Protein AF-A0A2S8F6K5-F1 (afdb_monomer_lite)

Structure (mmCIF, N/CA/C/O backbone):
data_AF-A0A2S8F6K5-F1
#
_entry.id   AF-A0A2S8F6K5-F1
#
loop_
_atom_site.group_PDB
_atom_site.id
_atom_site.type_symbol
_atom_site.label_atom_id
_atom_site.label_alt_id
_atom_site.label_comp_id
_atom_site.label_asym_id
_atom_site.label_entity_id
_atom_site.label_seq_id
_atom_site.pdbx_PDB_ins_code
_atom_site.Cartn_x
_atom_site.Cartn_y
_atom_site.Cartn_z
_atom_site.occupancy
_atom_site.B_iso_or_equiv
_atom_site.auth_seq_id
_atom_site.auth_comp_id
_atom_site.auth_asym_id
_atom_site.auth_atom_id
_atom_site.pdbx_PDB_model_num
ATOM 1 N N . MET A 1 1 ? 33.608 2.796 -6.298 1.00 62.19 1 MET A N 1
ATOM 2 C CA . MET A 1 1 ? 32.727 3.838 -5.726 1.00 62.19 1 MET A CA 1
ATOM 3 C C . MET A 1 1 ? 31.299 3.779 -6.283 1.00 62.19 1 MET A C 1
ATOM 5 O O . MET A 1 1 ? 30.411 3.446 -5.514 1.00 62.19 1 MET A O 1
ATOM 9 N N . LEU A 1 2 ? 31.051 3.983 -7.589 1.00 64.50 2 LEU A N 1
ATOM 10 C CA . LEU A 1 2 ? 29.687 3.898 -8.171 1.00 64.50 2 LEU A CA 1
ATOM 11 C C . LEU A 1 2 ? 29.033 2.500 -8.051 1.00 64.50 2 LEU A C 1
ATOM 13 O O . LEU A 1 2 ? 27.828 2.383 -7.833 1.00 64.50 2 LEU A O 1
ATOM 17 N N . TYR A 1 3 ? 29.832 1.433 -8.140 1.00 64.06 3 TYR A N 1
ATOM 18 C CA . TYR A 1 3 ? 29.361 0.050 -7.981 1.00 64.06 3 TYR A CA 1
ATOM 19 C C . TYR A 1 3 ? 28.914 -0.282 -6.540 1.00 64.06 3 TYR A C 1
ATOM 21 O O . TYR A 1 3 ? 27.893 -0.924 -6.331 1.00 64.06 3 TYR A O 1
ATOM 29 N N . GLU A 1 4 ? 29.619 0.217 -5.521 1.00 69.31 4 GLU A N 1
ATOM 30 C CA . GLU A 1 4 ? 29.238 -0.004 -4.114 1.00 69.31 4 GLU A CA 1
ATOM 31 C C . GLU A 1 4 ? 27.983 0.789 -3.727 1.00 69.31 4 GLU A C 1
ATOM 33 O O . GLU A 1 4 ? 27.107 0.273 -3.033 1.00 69.31 4 GLU A O 1
ATOM 38 N N . GLN A 1 5 ? 27.854 2.024 -4.224 1.00 72.94 5 GLN A N 1
ATOM 39 C CA . GLN A 1 5 ? 26.671 2.858 -3.994 1.00 72.94 5 GLN A CA 1
ATOM 40 C C . GLN A 1 5 ? 25.407 2.258 -4.627 1.00 72.94 5 GLN A C 1
ATOM 42 O O . GLN A 1 5 ? 24.338 2.301 -4.020 1.00 72.94 5 GLN A O 1
ATOM 47 N N . SER A 1 6 ? 25.520 1.662 -5.818 1.00 69.94 6 SER A N 1
ATOM 48 C CA . SER A 1 6 ? 24.390 1.003 -6.487 1.00 69.94 6 SER A CA 1
ATOM 49 C C . SER A 1 6 ? 23.949 -0.273 -5.766 1.00 69.94 6 SER A C 1
ATOM 51 O O . SER A 1 6 ? 22.750 -0.458 -5.569 1.00 69.94 6 SER A O 1
ATOM 53 N N . ILE A 1 7 ? 24.878 -1.102 -5.277 1.00 77.44 7 ILE A N 1
ATOM 54 C CA . ILE A 1 7 ? 24.540 -2.273 -4.446 1.00 77.44 7 ILE A CA 1
ATOM 55 C C . ILE A 1 7 ? 23.822 -1.848 -3.160 1.00 77.44 7 ILE A C 1
ATOM 57 O O . ILE A 1 7 ? 22.807 -2.444 -2.791 1.00 77.44 7 ILE A O 1
ATOM 61 N N . TRP A 1 8 ? 24.313 -0.803 -2.489 1.00 79.25 8 TRP A N 1
ATOM 62 C CA . TRP A 1 8 ? 23.684 -0.295 -1.271 1.00 79.25 8 TRP A CA 1
ATOM 63 C C . TRP A 1 8 ? 22.264 0.227 -1.530 1.00 79.25 8 TRP A C 1
ATOM 65 O O . TRP A 1 8 ? 21.342 -0.127 -0.798 1.00 79.25 8 TRP A O 1
ATOM 75 N N . LEU A 1 9 ? 22.061 0.998 -2.605 1.00 76.62 9 LEU A N 1
ATOM 76 C CA . LEU A 1 9 ? 20.741 1.506 -2.995 1.00 76.62 9 LEU A CA 1
ATOM 77 C C . LEU A 1 9 ? 19.756 0.380 -3.327 1.00 76.62 9 LEU A C 1
ATOM 79 O O . LEU A 1 9 ? 18.608 0.427 -2.890 1.00 76.62 9 LEU A O 1
ATOM 83 N N . VAL A 1 10 ? 20.197 -0.646 -4.061 1.00 78.06 10 VAL A N 1
ATOM 84 C CA . VAL A 1 10 ? 19.365 -1.816 -4.387 1.00 78.06 10 VAL A CA 1
ATOM 85 C C . VAL A 1 10 ? 18.990 -2.589 -3.121 1.00 78.06 10 VAL A C 1
ATOM 87 O O . VAL A 1 10 ? 17.829 -2.957 -2.949 1.00 78.06 10 VAL A O 1
ATOM 90 N N . SER A 1 11 ? 19.939 -2.784 -2.202 1.00 77.31 11 SER A N 1
ATOM 91 C CA . SER A 1 11 ? 19.694 -3.448 -0.916 1.00 77.31 11 SER A CA 1
ATOM 92 C C . SER A 1 11 ? 18.715 -2.662 -0.035 1.00 77.31 11 SER A C 1
ATOM 94 O O . SER A 1 11 ? 17.772 -3.232 0.523 1.00 77.31 11 SER A O 1
ATOM 96 N N . LEU A 1 12 ? 18.872 -1.336 0.034 1.00 85.38 12 LEU A N 1
ATOM 97 C CA . LEU A 1 12 ? 17.961 -0.454 0.762 1.00 85.38 12 LEU A CA 1
ATOM 98 C C . LEU A 1 12 ? 16.549 -0.501 0.166 1.00 85.38 12 LEU A C 1
ATOM 100 O O . LEU A 1 12 ? 15.578 -0.671 0.902 1.00 85.38 12 LEU A O 1
ATOM 104 N N . ALA A 1 13 ? 16.429 -0.405 -1.161 1.00 80.00 13 ALA A N 1
ATOM 105 C CA . ALA A 1 13 ? 15.149 -0.486 -1.856 1.00 80.00 13 ALA A CA 1
ATOM 106 C C . ALA A 1 13 ? 14.462 -1.842 -1.626 1.00 80.00 13 ALA A C 1
ATOM 108 O O . ALA A 1 13 ? 13.275 -1.881 -1.302 1.00 80.00 13 ALA A O 1
ATOM 109 N N . GLY A 1 14 ? 15.207 -2.949 -1.717 1.00 81.88 14 GLY A N 1
ATOM 110 C CA . GLY A 1 14 ? 14.695 -4.290 -1.427 1.00 81.88 14 GLY A CA 1
ATOM 111 C C . GLY A 1 14 ? 14.224 -4.441 0.022 1.00 81.88 14 GLY A C 1
ATOM 112 O O . GLY A 1 14 ? 13.148 -4.985 0.276 1.00 81.88 14 GLY A O 1
ATOM 113 N N . THR A 1 15 ? 14.980 -3.889 0.972 1.00 86.56 15 THR A N 1
ATOM 114 C CA . THR A 1 15 ? 14.621 -3.893 2.397 1.00 86.56 15 THR A CA 1
ATOM 115 C C . THR A 1 15 ? 13.345 -3.091 2.653 1.00 86.56 15 THR A C 1
ATOM 117 O O . THR A 1 15 ? 12.442 -3.577 3.332 1.00 86.56 15 THR A O 1
ATOM 120 N N . LEU A 1 16 ? 13.226 -1.893 2.072 1.00 86.50 16 LEU A N 1
ATOM 121 C CA . LEU A 1 16 ? 12.031 -1.052 2.190 1.00 86.50 16 LEU A CA 1
ATOM 122 C C . LEU A 1 16 ? 10.793 -1.730 1.599 1.00 86.50 16 LEU A C 1
ATOM 124 O O . LEU A 1 16 ? 9.736 -1.730 2.231 1.00 86.50 16 LEU A O 1
ATOM 128 N N . LEU A 1 17 ? 10.929 -2.348 0.423 1.00 84.88 17 LEU A N 1
ATOM 129 C CA . LEU A 1 17 ? 9.851 -3.110 -0.206 1.00 84.88 17 LEU A CA 1
ATOM 130 C C . LEU A 1 17 ? 9.408 -4.284 0.674 1.00 84.88 17 LEU A C 1
ATOM 132 O O . LEU A 1 17 ? 8.209 -4.466 0.887 1.00 84.88 17 LEU A O 1
ATOM 136 N N . SER A 1 18 ? 10.356 -5.045 1.227 1.00 86.25 18 SER A N 1
ATOM 137 C CA . SER A 1 18 ? 10.072 -6.169 2.127 1.00 86.25 18 SER A CA 1
ATOM 138 C C . SER A 1 18 ? 9.361 -5.718 3.409 1.00 86.25 18 SER A C 1
ATOM 140 O O . SER A 1 18 ? 8.311 -6.259 3.772 1.00 86.25 18 SER A O 1
ATOM 142 N N . LEU A 1 19 ? 9.871 -4.665 4.058 1.00 87.56 19 LEU A N 1
ATOM 143 C CA . LEU A 1 19 ? 9.275 -4.099 5.268 1.00 87.56 19 LEU A CA 1
ATOM 144 C C . LEU A 1 19 ? 7.863 -3.579 5.010 1.00 87.56 19 LEU A C 1
ATOM 146 O O . LEU A 1 19 ? 6.938 -3.969 5.717 1.00 87.56 19 LEU A O 1
ATOM 150 N N . GLY A 1 20 ? 7.656 -2.749 3.985 1.00 86.00 20 GLY A N 1
ATOM 151 C CA . GLY A 1 20 ? 6.317 -2.227 3.714 1.00 86.00 20 GLY A CA 1
ATOM 152 C C . GLY A 1 20 ? 5.336 -3.315 3.272 1.00 86.00 20 GLY A C 1
ATOM 153 O O . GLY A 1 20 ? 4.168 -3.247 3.638 1.00 86.00 20 GLY A O 1
ATOM 154 N N . THR A 1 21 ? 5.793 -4.375 2.596 1.00 86.56 21 THR A N 1
ATOM 155 C CA . THR A 1 21 ? 4.941 -5.544 2.297 1.00 86.56 21 THR A CA 1
ATOM 156 C C . THR A 1 21 ? 4.548 -6.291 3.574 1.00 86.56 21 THR A C 1
ATOM 158 O O . THR A 1 21 ? 3.391 -6.676 3.733 1.00 86.56 21 THR A O 1
ATOM 161 N N . SER A 1 22 ? 5.474 -6.427 4.524 1.00 88.88 22 SER A N 1
ATOM 162 C CA . SER A 1 22 ? 5.198 -7.027 5.835 1.00 88.88 22 SER A CA 1
ATOM 163 C C . SER A 1 22 ? 4.200 -6.187 6.642 1.00 88.88 22 SER A C 1
ATOM 165 O O . SER A 1 22 ? 3.265 -6.731 7.226 1.00 88.88 22 SER A O 1
ATOM 167 N N . VAL A 1 23 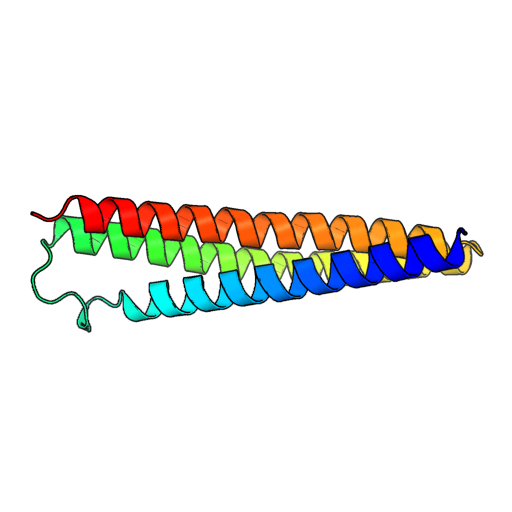? 4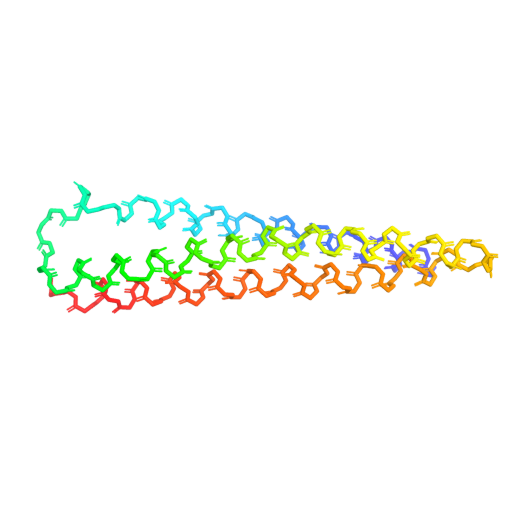.336 -4.855 6.614 1.00 89.00 23 VAL A N 1
ATOM 168 C CA . VAL A 1 23 ? 3.381 -3.913 7.227 1.00 89.00 23 VAL A CA 1
ATOM 169 C C . VAL A 1 23 ? 1.997 -4.045 6.592 1.00 89.00 23 VAL A C 1
ATOM 171 O O . VAL A 1 23 ? 1.002 -4.142 7.307 1.00 89.00 23 VAL A O 1
ATOM 174 N N . LEU A 1 24 ? 1.918 -4.103 5.260 1.00 89.06 24 LEU A N 1
ATOM 175 C CA . LEU A 1 24 ? 0.661 -4.318 4.542 1.00 89.06 24 LEU A CA 1
ATOM 176 C C . LEU A 1 24 ? -0.006 -5.636 4.938 1.00 89.06 24 LEU A C 1
ATOM 178 O O . LEU A 1 24 ? -1.215 -5.661 5.161 1.00 89.06 24 LEU A O 1
ATOM 182 N N . PHE A 1 25 ? 0.775 -6.710 5.059 1.00 88.19 25 PHE A N 1
ATOM 183 C CA . PHE A 1 25 ? 0.271 -8.010 5.487 1.00 88.19 25 PHE A CA 1
ATOM 184 C C . PHE A 1 25 ? -0.257 -7.970 6.926 1.00 88.19 25 PHE A C 1
ATOM 186 O O . PHE A 1 25 ? -1.356 -8.455 7.185 1.00 88.19 25 PHE A O 1
ATOM 193 N N . ALA A 1 26 ? 0.472 -7.332 7.846 1.00 89.62 26 ALA A N 1
ATOM 194 C CA . ALA A 1 26 ? 0.040 -7.160 9.231 1.00 89.62 26 ALA A CA 1
ATOM 195 C C . ALA A 1 26 ? -1.255 -6.337 9.336 1.00 89.62 26 ALA A C 1
ATOM 197 O O . ALA A 1 26 ? -2.172 -6.723 10.058 1.00 89.62 26 ALA A O 1
ATOM 198 N N . ILE A 1 27 ? -1.367 -5.241 8.577 1.00 91.06 27 ILE A N 1
ATOM 199 C CA . ILE A 1 27 ? -2.589 -4.426 8.510 1.00 91.06 27 ILE A CA 1
ATOM 200 C C . ILE A 1 27 ? -3.744 -5.242 7.942 1.00 91.06 27 ILE A C 1
ATOM 202 O O . ILE A 1 27 ? -4.838 -5.226 8.497 1.00 91.06 27 ILE 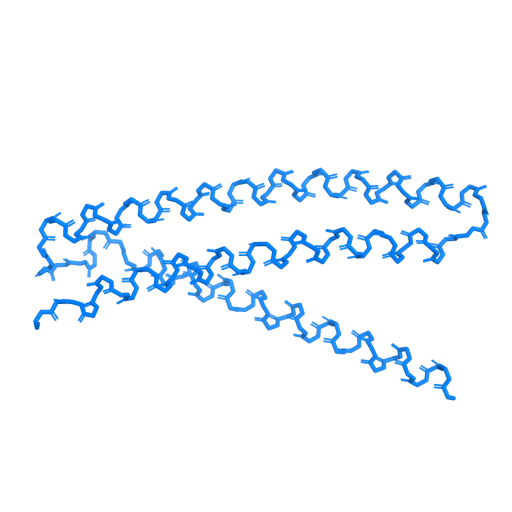A O 1
ATOM 206 N N . TRP A 1 28 ? -3.515 -5.957 6.842 1.00 90.38 28 TRP A N 1
ATOM 207 C CA . TRP A 1 28 ? -4.538 -6.794 6.233 1.00 90.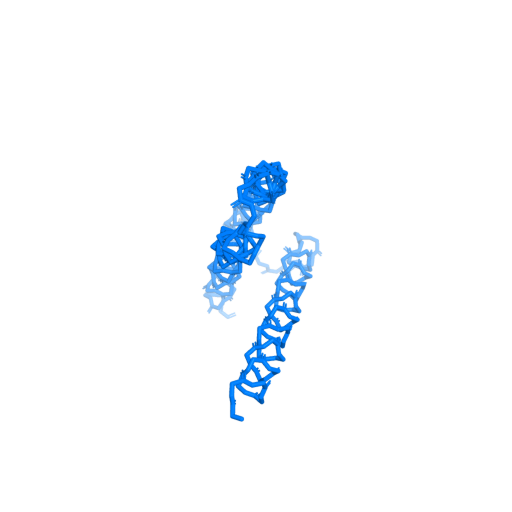38 28 TRP A CA 1
ATOM 208 C C . TRP A 1 28 ? -5.042 -7.856 7.213 1.00 90.38 28 TRP A C 1
ATOM 210 O O . TRP A 1 28 ? -6.253 -7.983 7.396 1.00 90.38 28 TRP A O 1
ATOM 220 N N . LEU A 1 29 ? -4.128 -8.552 7.896 1.00 89.56 29 LEU A N 1
ATOM 221 C CA . LEU A 1 29 ? -4.465 -9.554 8.900 1.00 89.56 29 LEU A CA 1
ATOM 222 C C . LEU A 1 29 ? -5.243 -8.924 10.062 1.00 89.56 29 LEU A C 1
ATOM 224 O O . LEU A 1 29 ? -6.308 -9.421 10.413 1.00 89.56 29 LEU A O 1
ATOM 228 N N . GLY A 1 30 ? -4.776 -7.793 10.598 1.00 87.31 30 GLY A N 1
ATOM 229 C CA . GLY A 1 30 ? -5.467 -7.058 11.658 1.00 87.31 30 GLY A CA 1
ATOM 230 C C . GLY A 1 30 ? -6.880 -6.634 11.252 1.00 87.31 30 GLY A C 1
ATOM 231 O O . GLY A 1 30 ? -7.834 -6.868 11.983 1.00 87.31 30 GLY A O 1
ATOM 232 N N . MET A 1 31 ? -7.052 -6.099 10.043 1.00 85.75 31 MET A N 1
ATOM 233 C CA . MET A 1 31 ? -8.362 -5.696 9.517 1.00 85.75 31 MET A CA 1
ATOM 234 C C . MET A 1 31 ? -9.310 -6.880 9.272 1.00 85.75 31 MET A C 1
ATOM 236 O O . MET A 1 31 ? -10.528 -6.695 9.322 1.00 85.75 31 MET A O 1
ATOM 240 N N . MET A 1 32 ? -8.784 -8.077 8.991 1.00 83.19 32 MET A N 1
ATOM 241 C CA . MET A 1 32 ? -9.585 -9.304 8.887 1.00 83.19 32 MET A CA 1
ATOM 242 C C . MET A 1 32 ? -9.949 -9.867 10.260 1.00 83.19 32 MET A C 1
ATOM 244 O O . MET A 1 32 ? -11.073 -10.328 10.435 1.00 83.19 32 MET A O 1
ATOM 248 N N . LEU A 1 33 ? -9.036 -9.779 11.231 1.00 81.81 33 LEU A N 1
ATOM 249 C CA . LEU A 1 33 ? -9.272 -10.174 12.620 1.00 81.81 33 LEU A CA 1
ATOM 250 C C . LEU A 1 33 ? -10.234 -9.235 13.351 1.00 81.81 33 LEU A C 1
ATOM 252 O O . LEU A 1 33 ? -10.865 -9.666 14.304 1.00 81.81 33 LEU A O 1
ATOM 256 N N . LEU A 1 34 ? -10.420 -7.996 12.892 1.00 74.88 34 LEU A N 1
ATOM 257 C CA . LEU A 1 34 ? -11.485 -7.084 13.341 1.00 74.88 34 LEU A CA 1
ATOM 258 C C . LEU A 1 34 ? -12.855 -7.424 12.715 1.00 74.88 34 LEU A C 1
ATOM 260 O O . LEU A 1 34 ? -13.654 -6.540 12.390 1.00 74.88 34 LEU A O 1
ATOM 264 N N . SER A 1 35 ? -13.119 -8.709 12.470 1.00 66.69 35 SER A N 1
ATOM 265 C CA . SER A 1 35 ? -14.407 -9.171 11.959 1.00 66.69 35 SER A CA 1
ATOM 266 C C . SER A 1 35 ? -15.516 -8.934 12.995 1.00 66.69 35 SER A C 1
ATOM 268 O O . SER A 1 35 ? -15.254 -8.994 14.186 1.00 66.69 35 SER A O 1
ATOM 270 N N . PRO A 1 36 ? -16.770 -8.680 12.592 1.00 59.62 36 PRO A N 1
ATOM 271 C CA . PRO A 1 36 ? -17.870 -8.475 13.541 1.00 59.62 36 PRO A CA 1
ATOM 272 C C . PRO A 1 36 ? -18.020 -9.608 14.565 1.00 59.62 36 PRO A C 1
ATOM 274 O O . PRO A 1 36 ? -18.424 -9.348 15.691 1.00 59.62 36 PRO A O 1
ATOM 277 N N . ASP A 1 37 ? -17.647 -10.828 14.177 1.00 62.84 37 ASP A N 1
ATOM 278 C CA . ASP A 1 37 ? -17.755 -12.038 14.995 1.00 62.84 37 ASP A CA 1
ATOM 279 C C . ASP A 1 37 ? -16.700 -12.087 16.116 1.00 62.84 37 ASP A C 1
ATOM 281 O O . ASP A 1 37 ? -16.865 -12.800 17.096 1.00 62.84 37 ASP A O 1
ATOM 285 N N . THR A 1 38 ? -15.618 -11.311 15.999 1.00 65.19 38 THR A N 1
ATOM 286 C CA . THR A 1 38 ? -14.560 -11.169 17.016 1.00 65.19 38 THR A CA 1
ATOM 287 C C . THR A 1 38 ? -14.717 -9.904 17.865 1.00 65.19 38 THR A C 1
ATOM 289 O O . THR A 1 38 ? -13.895 -9.643 18.740 1.00 65.19 38 THR A O 1
ATOM 292 N N . LEU A 1 39 ? -15.765 -9.114 17.616 1.00 65.44 39 LEU A N 1
ATOM 293 C CA . LEU A 1 39 ? -16.045 -7.823 18.251 1.00 65.44 39 LEU A CA 1
ATOM 294 C C . LEU A 1 39 ? -17.224 -7.915 19.239 1.00 65.44 39 LEU A C 1
ATOM 296 O O . LEU A 1 39 ? -17.996 -6.965 19.388 1.00 65.44 39 LEU A O 1
ATOM 300 N N . GLU A 1 40 ? -17.385 -9.064 19.903 1.00 66.62 40 GLU A N 1
ATOM 301 C CA . GLU A 1 40 ? -18.366 -9.233 20.977 1.00 66.62 40 GLU A CA 1
ATOM 302 C C . GLU A 1 40 ? -18.090 -8.216 22.098 1.00 66.62 40 GLU A C 1
ATOM 304 O O . GLU A 1 40 ? -17.003 -8.182 22.671 1.00 66.62 40 GLU A O 1
ATOM 309 N N . GLY A 1 41 ? -19.069 -7.353 22.387 1.00 70.31 41 GLY A N 1
ATOM 310 C CA . GLY A 1 41 ? -18.972 -6.323 23.429 1.00 70.31 41 GLY A CA 1
ATOM 311 C C . GLY A 1 41 ? -18.779 -4.886 22.931 1.00 70.31 41 GLY A C 1
ATOM 312 O O . GLY A 1 41 ? -18.921 -3.968 23.735 1.00 70.31 41 GLY A O 1
ATOM 313 N N . LEU A 1 42 ? -18.532 -4.665 21.633 1.00 74.50 42 LEU A N 1
ATOM 314 C CA . LEU A 1 42 ? -18.522 -3.314 21.056 1.00 74.50 42 LEU A CA 1
ATOM 315 C C . LEU A 1 42 ? -19.939 -2.800 20.769 1.00 74.50 42 LEU A C 1
ATOM 317 O O . LEU A 1 42 ? -20.830 -3.548 20.363 1.00 74.50 42 LEU A O 1
ATOM 321 N N . ASP A 1 43 ? -20.136 -1.491 20.920 1.00 84.62 43 ASP A N 1
ATOM 322 C CA . ASP A 1 43 ? -21.381 -0.818 20.559 1.00 84.62 43 ASP A CA 1
ATOM 323 C C . ASP A 1 43 ? -21.670 -0.918 19.050 1.00 84.62 43 ASP A C 1
ATOM 325 O O . ASP A 1 43 ? -20.780 -0.872 18.192 1.00 84.62 43 ASP A O 1
ATOM 329 N N . GLU A 1 44 ? -22.954 -1.009 18.697 1.00 84.44 44 GLU A N 1
ATOM 330 C CA . GLU A 1 44 ? -23.382 -1.166 17.303 1.00 84.44 44 GLU A CA 1
ATOM 331 C C . GLU A 1 44 ? -22.928 -0.011 16.392 1.00 84.44 44 GLU A C 1
ATOM 333 O O . GLU A 1 44 ? -22.748 -0.214 15.183 1.00 84.44 44 GLU A O 1
ATOM 338 N N . ALA A 1 45 ? -22.737 1.195 16.945 1.00 85.12 45 ALA A N 1
ATOM 339 C CA . ALA A 1 45 ? -22.260 2.347 16.190 1.00 85.12 45 ALA A CA 1
ATOM 340 C C . ALA A 1 45 ? -20.781 2.178 15.802 1.00 85.12 45 ALA A C 1
ATOM 342 O O . ALA A 1 45 ? -20.474 2.239 14.606 1.00 85.12 45 ALA A O 1
ATOM 343 N N . SER A 1 46 ? -19.894 1.837 16.744 1.00 83.88 46 SER A N 1
ATOM 344 C CA . SER A 1 46 ? -18.485 1.534 16.435 1.00 83.88 46 SER A CA 1
ATOM 345 C C . SER A 1 46 ? -18.339 0.355 15.477 1.00 83.88 46 SER A C 1
ATOM 347 O O . SER A 1 46 ? -17.554 0.415 14.528 1.00 83.88 46 SER A O 1
ATOM 349 N N . VAL A 1 47 ? -19.146 -0.699 15.640 1.00 85.25 47 VAL A N 1
ATOM 350 C CA . VAL A 1 47 ? -19.144 -1.845 14.714 1.00 85.25 47 VAL A CA 1
ATOM 351 C C . VAL A 1 47 ? -19.517 -1.408 13.291 1.00 85.25 47 VAL A C 1
ATOM 353 O O . VAL A 1 47 ? -18.924 -1.872 12.309 1.00 85.25 47 VAL A O 1
ATOM 356 N N . ARG A 1 48 ? -20.486 -0.497 13.136 1.00 86.94 48 ARG A N 1
ATOM 357 C CA . ARG A 1 48 ? -20.885 0.041 11.826 1.00 86.94 48 ARG A CA 1
ATOM 358 C C . ARG A 1 48 ? -19.772 0.876 11.191 1.00 86.94 48 ARG A C 1
ATOM 360 O O . ARG A 1 48 ? -19.534 0.734 9.985 1.00 86.94 48 ARG A O 1
ATOM 367 N N . GLU A 1 49 ? -19.081 1.700 11.974 1.00 88.12 49 GLU A N 1
ATOM 368 C CA . GLU A 1 49 ? -17.939 2.493 11.509 1.00 88.12 49 GLU A CA 1
ATOM 369 C C . GLU A 1 49 ? -16.759 1.605 11.091 1.00 88.12 49 GLU A C 1
ATOM 371 O O . GLU A 1 49 ? -16.243 1.749 9.979 1.00 88.12 49 GLU A O 1
ATOM 376 N N . LEU A 1 50 ? -16.403 0.602 11.899 1.00 87.06 50 LEU A N 1
ATOM 377 C CA . LEU A 1 50 ? -15.352 -0.368 11.573 1.00 87.06 50 LEU A CA 1
ATOM 378 C C . LEU A 1 50 ? -15.661 -1.128 10.274 1.00 87.06 50 LEU A C 1
ATOM 380 O O . LEU A 1 50 ? -14.793 -1.265 9.406 1.00 87.06 50 LEU A O 1
ATOM 384 N N . ARG A 1 51 ? -16.921 -1.534 10.048 1.00 87.31 51 ARG A N 1
ATOM 385 C CA . ARG A 1 51 ? -17.343 -2.120 8.759 1.00 87.31 51 ARG A CA 1
ATOM 386 C C . ARG A 1 51 ? -17.199 -1.139 7.595 1.00 87.31 51 ARG A C 1
ATOM 388 O O . ARG A 1 51 ? -16.888 -1.556 6.475 1.00 87.31 51 ARG A O 1
ATOM 395 N N . ALA A 1 52 ? -17.458 0.151 7.804 1.00 89.12 52 ALA A N 1
ATOM 396 C CA . ALA A 1 52 ? -17.267 1.167 6.771 1.00 89.12 52 ALA A CA 1
ATOM 397 C C . ALA A 1 52 ? -15.780 1.336 6.420 1.00 89.12 52 ALA A C 1
ATOM 399 O O . ALA A 1 52 ? -15.445 1.336 5.231 1.00 89.12 52 ALA A O 1
ATOM 400 N N . ILE A 1 53 ? -14.896 1.371 7.424 1.00 89.56 53 ILE A N 1
ATOM 401 C CA . ILE A 1 53 ? -13.439 1.416 7.231 1.00 89.56 53 ILE A CA 1
ATOM 402 C C . ILE A 1 53 ? -12.960 0.170 6.495 1.00 89.56 53 ILE A C 1
ATOM 404 O O . ILE A 1 53 ? -12.266 0.304 5.490 1.00 89.56 53 ILE A O 1
ATOM 408 N N . ARG A 1 54 ? -13.385 -1.031 6.907 1.00 88.75 54 ARG A N 1
ATOM 409 C CA . ARG A 1 54 ? -13.028 -2.286 6.228 1.00 88.75 54 ARG A CA 1
ATOM 410 C C . ARG A 1 54 ? -13.454 -2.282 4.759 1.00 88.75 54 ARG A C 1
ATOM 412 O O . ARG A 1 54 ? -12.663 -2.636 3.892 1.00 88.75 54 ARG A O 1
ATOM 419 N N . ARG A 1 55 ? -14.670 -1.821 4.438 1.00 89.75 55 ARG A N 1
ATOM 420 C CA . ARG A 1 55 ? -15.110 -1.658 3.036 1.00 89.75 55 ARG A CA 1
ATOM 421 C C . ARG A 1 55 ? -14.294 -0.606 2.280 1.00 89.75 55 ARG A C 1
ATOM 423 O O . ARG A 1 55 ? -14.117 -0.729 1.071 1.00 89.75 55 ARG A O 1
ATOM 430 N N . GLY A 1 56 ? -13.838 0.449 2.953 1.00 90.25 56 GLY A N 1
ATOM 431 C CA . GLY A 1 56 ? -12.894 1.421 2.395 1.00 90.25 56 GLY A CA 1
ATOM 432 C C . GLY A 1 56 ? -11.548 0.777 2.064 1.00 90.25 56 GLY A C 1
ATOM 433 O O . GLY A 1 56 ? -11.093 0.875 0.929 1.00 90.25 56 GLY A O 1
ATOM 434 N N . PHE A 1 57 ? -10.991 0.024 3.010 1.00 90.19 57 PHE A N 1
ATOM 435 C CA . PHE A 1 57 ? -9.736 -0.703 2.865 1.00 90.19 57 PHE A CA 1
ATOM 436 C C . PHE A 1 57 ? -9.787 -1.740 1.733 1.00 90.19 57 PHE A C 1
ATOM 438 O O . PHE A 1 57 ? -8.918 -1.748 0.870 1.00 90.19 57 PHE A O 1
ATOM 445 N N . VAL A 1 58 ? -10.849 -2.549 1.644 1.00 89.81 58 VAL A N 1
ATOM 446 C CA . VAL A 1 58 ? -11.027 -3.501 0.530 1.00 89.81 58 VAL A CA 1
ATOM 447 C C . VAL A 1 58 ? -11.108 -2.773 -0.817 1.00 89.81 58 VAL A C 1
ATOM 449 O O . VAL A 1 58 ? -10.505 -3.218 -1.792 1.00 89.81 58 VAL A O 1
ATOM 452 N N . ARG A 1 59 ? -11.795 -1.623 -0.885 1.00 92.88 59 ARG A N 1
ATOM 453 C CA . ARG A 1 59 ? -11.825 -0.793 -2.102 1.00 92.88 59 ARG A CA 1
ATOM 454 C C . ARG A 1 59 ? -10.451 -0.223 -2.451 1.00 92.88 59 ARG A C 1
ATOM 456 O O . ARG A 1 59 ? -10.128 -0.161 -3.635 1.00 92.88 59 ARG A O 1
ATOM 463 N N . LEU A 1 60 ? -9.656 0.180 -1.459 1.00 92.75 60 LEU A N 1
ATOM 464 C CA . LEU A 1 60 ? -8.274 0.614 -1.662 1.00 92.75 60 LEU A CA 1
ATOM 465 C C . LEU A 1 60 ? -7.433 -0.524 -2.250 1.00 92.75 60 LEU A C 1
ATOM 467 O O . LEU A 1 60 ? -6.773 -0.308 -3.261 1.00 92.75 60 LEU A O 1
ATOM 471 N N . LEU A 1 61 ? -7.504 -1.729 -1.676 1.00 88.88 61 LEU A N 1
ATOM 472 C CA . LEU A 1 61 ? -6.778 -2.899 -2.179 1.00 88.88 61 LEU A CA 1
ATOM 473 C C . LEU A 1 61 ? -7.188 -3.247 -3.611 1.00 88.88 61 LEU A C 1
ATOM 475 O O . LEU A 1 61 ? -6.327 -3.439 -4.464 1.00 88.88 61 LEU A O 1
ATOM 479 N N . PHE A 1 62 ? -8.490 -3.254 -3.906 1.00 91.50 62 PHE A N 1
ATOM 480 C CA . PHE A 1 62 ? -8.985 -3.542 -5.252 1.00 91.50 62 PHE A CA 1
ATOM 481 C C . PHE A 1 62 ? -8.530 -2.486 -6.270 1.00 91.50 62 PHE A C 1
ATOM 483 O O . PHE A 1 62 ? -8.072 -2.825 -7.359 1.00 91.50 62 PHE A O 1
ATOM 490 N N . ARG A 1 63 ? -8.576 -1.197 -5.900 1.00 91.12 63 ARG A N 1
ATOM 491 C CA . ARG A 1 63 ? -7.986 -0.118 -6.708 1.00 91.12 63 ARG A CA 1
ATOM 492 C C . ARG A 1 63 ? -6.488 -0.328 -6.898 1.00 91.12 63 ARG A C 1
ATOM 494 O O . ARG A 1 63 ? -6.012 -0.172 -8.014 1.00 91.12 63 ARG A O 1
ATOM 501 N N . GLY A 1 64 ? -5.768 -0.713 -5.847 1.00 87.94 64 GLY A N 1
ATOM 502 C CA . GLY A 1 64 ? -4.347 -1.046 -5.902 1.00 87.94 64 GLY A CA 1
ATOM 503 C C . GLY A 1 64 ? -4.049 -2.166 -6.898 1.00 87.94 64 GLY A C 1
ATOM 504 O O . GLY A 1 64 ? -3.137 -2.020 -7.701 1.00 87.94 64 GLY A O 1
ATOM 505 N N . MET A 1 65 ? -4.856 -3.232 -6.924 1.00 88.88 65 MET A N 1
ATOM 506 C CA . MET A 1 65 ? -4.720 -4.328 -7.894 1.00 88.88 65 MET A CA 1
ATOM 507 C C . MET A 1 65 ? -4.968 -3.873 -9.337 1.00 88.88 65 MET A C 1
ATOM 509 O O . MET A 1 65 ? -4.202 -4.232 -10.229 1.00 88.88 65 MET A O 1
ATOM 513 N N . ILE A 1 66 ? -6.006 -3.061 -9.573 1.00 91.00 66 ILE A N 1
ATOM 514 C CA . ILE A 1 66 ? -6.277 -2.488 -10.902 1.00 91.00 66 ILE A CA 1
ATOM 515 C C . ILE A 1 66 ? -5.089 -1.637 -11.351 1.00 91.00 66 ILE A C 1
ATOM 517 O O . ILE A 1 66 ? -4.571 -1.818 -12.453 1.00 91.00 66 ILE A O 1
ATOM 521 N N . TRP A 1 67 ? -4.628 -0.736 -10.482 1.00 89.06 67 TRP A N 1
ATOM 522 C CA . TRP A 1 67 ? -3.483 0.114 -10.775 1.00 89.06 67 TRP A CA 1
ATOM 523 C C . TRP A 1 67 ? -2.198 -0.686 -10.957 1.00 89.06 67 TRP A C 1
ATOM 525 O O . TRP A 1 67 ? -1.394 -0.304 -11.791 1.00 89.06 67 TRP A O 1
ATOM 535 N N . LEU A 1 68 ? -2.023 -1.820 -10.276 1.00 86.25 68 LEU A N 1
ATOM 536 C CA . LEU A 1 68 ? -0.873 -2.700 -10.482 1.00 86.25 68 LEU A CA 1
ATOM 537 C C . LEU A 1 68 ? -0.877 -3.300 -11.890 1.00 86.25 68 LEU A C 1
ATOM 539 O O . LEU A 1 68 ? 0.168 -3.338 -12.533 1.00 86.25 68 LEU A O 1
ATOM 543 N N . GLY A 1 69 ? -2.048 -3.684 -12.407 1.00 86.19 69 GLY A N 1
ATOM 544 C CA . GLY A 1 69 ? -2.201 -4.083 -13.807 1.00 86.19 69 GLY A CA 1
ATOM 545 C C . GLY A 1 69 ? -1.848 -2.952 -14.781 1.00 86.19 69 GLY A C 1
ATOM 546 O O . GLY A 1 69 ? -1.098 -3.168 -15.733 1.00 86.19 69 GLY A O 1
ATOM 547 N N . VAL A 1 70 ? -2.322 -1.731 -14.509 1.00 89.06 70 VAL A N 1
ATOM 548 C CA . VAL A 1 70 ? -1.997 -0.537 -15.315 1.00 89.06 70 VAL A CA 1
ATOM 549 C C . VAL A 1 70 ? -0.499 -0.232 -15.276 1.00 89.06 70 VAL A C 1
ATOM 551 O O . VAL A 1 70 ? 0.110 -0.010 -16.318 1.00 89.06 70 VAL A O 1
ATOM 554 N N . THR A 1 71 ? 0.114 -0.258 -14.096 1.00 86.94 71 THR A N 1
ATOM 555 C CA . THR A 1 71 ? 1.545 -0.017 -13.907 1.00 86.94 71 THR A CA 1
ATOM 556 C C . THR A 1 71 ? 2.382 -1.101 -14.573 1.00 86.94 71 THR A C 1
ATOM 558 O O . THR A 1 71 ? 3.382 -0.769 -15.195 1.00 86.94 71 THR A O 1
ATOM 561 N N . LEU A 1 72 ? 1.971 -2.373 -14.534 1.00 85.94 72 LEU A N 1
ATOM 562 C CA . LEU A 1 72 ? 2.657 -3.447 -15.254 1.00 85.94 72 LEU A CA 1
ATOM 563 C C . LEU A 1 72 ? 2.625 -3.210 -16.771 1.00 85.94 72 LEU A C 1
ATOM 565 O O . LEU A 1 72 ? 3.667 -3.276 -17.421 1.00 85.94 72 LEU A O 1
ATOM 569 N N . ALA A 1 73 ? 1.457 -2.876 -17.327 1.00 88.06 73 ALA A N 1
ATOM 570 C CA . ALA A 1 73 ? 1.322 -2.549 -18.745 1.00 88.06 73 ALA A CA 1
ATOM 571 C C . ALA A 1 73 ? 2.165 -1.320 -19.133 1.00 88.06 73 ALA A C 1
ATOM 573 O O . ALA A 1 73 ? 2.855 -1.337 -20.153 1.00 88.06 73 ALA A O 1
ATOM 574 N N . LEU A 1 74 ? 2.165 -0.281 -18.291 1.00 88.19 74 LEU A N 1
ATOM 575 C CA . LEU A 1 74 ? 2.964 0.925 -18.494 1.00 88.19 74 LEU A CA 1
ATOM 576 C C . LEU A 1 74 ? 4.466 0.629 -18.416 1.00 88.19 74 LEU A C 1
ATOM 578 O O . LEU A 1 74 ? 5.218 1.107 -19.257 1.00 88.19 74 LEU A O 1
ATOM 582 N N . ASN A 1 75 ? 4.905 -0.192 -17.461 1.00 85.06 75 ASN A N 1
ATOM 583 C CA . ASN A 1 75 ? 6.300 -0.603 -17.322 1.00 85.06 75 ASN A CA 1
ATOM 584 C C . ASN A 1 75 ? 6.779 -1.376 -18.551 1.00 85.06 75 ASN A C 1
ATOM 586 O O . ASN A 1 75 ? 7.869 -1.103 -19.044 1.00 85.06 75 ASN A O 1
ATOM 590 N N . LEU A 1 76 ? 5.964 -2.296 -19.077 1.00 86.06 76 LEU A N 1
ATOM 591 C CA . LEU A 1 76 ? 6.279 -3.033 -20.304 1.00 86.06 76 LEU A CA 1
ATOM 592 C C . LEU A 1 76 ? 6.376 -2.100 -21.517 1.00 86.06 76 LEU A C 1
ATOM 594 O O . LEU A 1 76 ? 7.308 -2.221 -22.310 1.00 86.06 76 LEU A O 1
ATOM 598 N N . LEU A 1 77 ? 5.456 -1.137 -21.635 1.00 88.19 77 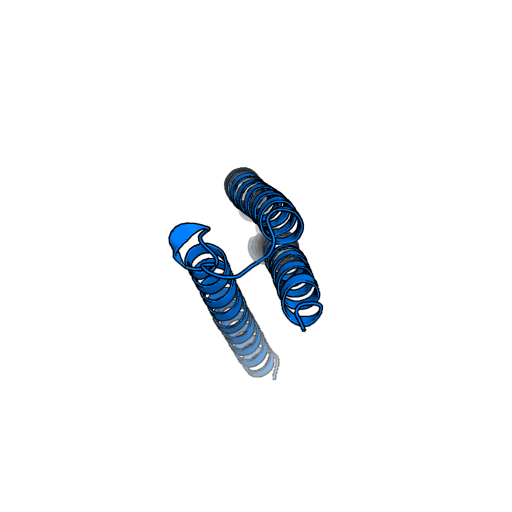LEU A N 1
ATOM 599 C CA . LEU A 1 77 ? 5.469 -0.134 -22.701 1.00 88.19 77 LEU A CA 1
ATOM 600 C C . LEU A 1 77 ? 6.710 0.768 -22.615 1.00 88.19 77 LEU A C 1
ATOM 602 O O . LEU A 1 77 ? 7.408 0.957 -23.609 1.00 88.19 77 LEU A O 1
ATOM 606 N N . VAL A 1 78 ? 7.002 1.306 -21.428 1.00 85.19 78 VAL A N 1
ATOM 607 C CA . VAL A 1 78 ? 8.168 2.163 -21.174 1.00 85.19 78 VAL A CA 1
ATOM 608 C C . VAL A 1 78 ? 9.455 1.387 -21.432 1.00 85.19 78 VAL A C 1
ATOM 610 O O . VAL A 1 78 ? 10.315 1.865 -22.166 1.00 85.19 78 VAL A O 1
ATOM 613 N N . TYR A 1 79 ? 9.580 0.171 -20.904 1.00 77.81 79 TYR A N 1
ATOM 614 C CA . TYR A 1 79 ? 10.744 -0.670 -21.156 1.00 77.81 79 TYR A CA 1
ATOM 615 C C . TYR A 1 79 ? 10.918 -0.949 -22.655 1.00 77.81 79 TYR A C 1
ATOM 617 O O . TYR A 1 79 ? 12.000 -0.728 -23.189 1.00 77.81 79 TYR A O 1
ATOM 625 N N . GLY A 1 80 ? 9.854 -1.333 -23.367 1.00 81.69 80 GLY A N 1
ATOM 626 C CA . GLY A 1 80 ? 9.901 -1.559 -24.814 1.00 81.69 80 GLY A CA 1
ATOM 627 C C . GLY A 1 80 ? 10.349 -0.322 -25.603 1.00 81.69 80 GLY A C 1
ATOM 628 O O . GLY A 1 80 ? 11.245 -0.416 -26.439 1.00 81.69 80 GLY A O 1
ATOM 629 N N . LEU A 1 81 ? 9.791 0.854 -25.299 1.00 85.69 81 LEU A N 1
ATOM 630 C CA . LEU A 1 81 ? 10.139 2.114 -25.969 1.00 85.69 81 LEU A CA 1
ATOM 631 C C . LEU A 1 81 ? 11.602 2.523 -25.762 1.00 85.69 81 LEU A C 1
ATOM 633 O O . LEU A 1 81 ? 12.225 3.062 -26.676 1.00 85.69 81 LEU A O 1
ATOM 637 N N . PHE A 1 82 ? 12.143 2.299 -24.566 1.00 82.00 82 PHE A N 1
ATOM 638 C CA . PHE A 1 82 ? 13.507 2.696 -24.220 1.00 82.00 82 PHE A CA 1
ATOM 639 C C . PHE A 1 82 ? 14.557 1.664 -24.642 1.00 82.00 82 PHE A C 1
ATOM 641 O O . PHE A 1 82 ? 15.662 2.058 -25.014 1.00 82.00 82 PHE A O 1
ATOM 648 N N . THR A 1 83 ? 14.209 0.377 -24.677 1.00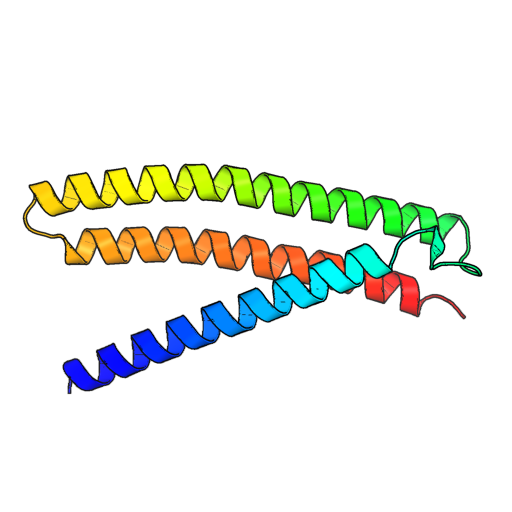 78.50 83 THR A N 1
ATOM 649 C CA . THR A 1 83 ? 15.060 -0.677 -25.249 1.00 78.50 83 THR A CA 1
ATOM 650 C C . THR A 1 83 ? 15.241 -0.485 -26.754 1.00 78.50 83 THR A C 1
ATOM 652 O O . THR A 1 83 ? 16.356 -0.593 -27.245 1.00 78.50 83 THR A O 1
ATOM 655 N N . VAL A 1 84 ? 14.191 -0.088 -27.484 1.00 80.75 84 VAL A N 1
ATOM 656 C CA . VAL A 1 84 ? 14.286 0.251 -28.921 1.00 80.75 84 VAL A CA 1
ATOM 657 C C . VAL A 1 84 ? 15.159 1.491 -29.180 1.00 80.75 84 VAL A C 1
ATOM 659 O O . VAL A 1 84 ? 15.651 1.684 -30.287 1.00 80.75 84 VAL A O 1
ATOM 662 N N . ARG A 1 85 ? 15.363 2.345 -28.171 1.00 79.31 85 ARG A N 1
ATOM 663 C CA . ARG A 1 85 ? 16.179 3.569 -28.255 1.00 79.31 85 ARG A CA 1
ATOM 664 C C . ARG A 1 85 ? 17.581 3.410 -27.648 1.00 79.31 85 ARG A C 1
ATOM 666 O O . ARG A 1 85 ? 18.193 4.426 -27.321 1.00 79.31 85 ARG A O 1
ATOM 673 N N . ASP A 1 86 ? 18.049 2.177 -27.439 1.00 81.94 86 ASP A N 1
ATOM 674 C CA . ASP A 1 86 ? 19.345 1.843 -26.823 1.00 81.94 86 ASP A CA 1
ATOM 675 C C . ASP A 1 86 ? 19.579 2.495 -25.442 1.00 81.94 86 ASP A C 1
ATOM 677 O O . ASP A 1 86 ? 20.708 2.772 -25.038 1.00 81.94 86 ASP A O 1
ATOM 681 N N . ARG A 1 87 ? 18.504 2.759 -24.681 1.00 80.88 87 ARG A N 1
ATOM 682 C CA . ARG A 1 87 ? 18.563 3.338 -23.321 1.00 80.88 87 ARG A CA 1
ATOM 683 C C . ARG A 1 87 ? 17.754 2.529 -22.297 1.00 80.88 87 ARG A C 1
ATOM 685 O O . ARG A 1 87 ? 16.891 3.097 -21.619 1.00 80.88 87 ARG A O 1
ATOM 692 N N . PRO A 1 88 ? 18.017 1.219 -22.142 1.00 76.81 88 PRO A N 1
ATOM 693 C CA . PRO A 1 88 ? 17.234 0.350 -21.261 1.00 76.81 88 PRO A CA 1
ATOM 694 C C . PRO A 1 88 ? 17.267 0.801 -19.791 1.00 76.81 88 PRO A C 1
ATOM 696 O O . PRO A 1 88 ? 16.262 0.700 -19.092 1.00 76.81 88 PRO A O 1
ATOM 699 N N . GLU A 1 89 ? 18.382 1.372 -19.332 1.00 79.75 89 GLU A N 1
ATOM 700 C CA . GLU A 1 89 ? 18.560 1.847 -17.953 1.00 79.75 89 GLU A CA 1
ATOM 701 C C . GLU A 1 89 ? 17.567 2.954 -17.577 1.00 79.75 89 GLU A C 1
ATOM 703 O O . GLU A 1 89 ? 16.952 2.916 -16.511 1.00 79.75 89 GLU A O 1
ATOM 708 N N . THR A 1 90 ? 17.353 3.924 -18.473 1.00 79.94 90 THR A N 1
ATOM 709 C CA . THR A 1 90 ? 16.381 5.003 -18.248 1.00 79.94 90 THR A CA 1
ATOM 710 C C . THR A 1 90 ? 14.957 4.454 -18.202 1.00 79.94 90 THR A C 1
ATOM 712 O O . THR A 1 90 ? 14.169 4.873 -17.356 1.00 79.94 90 THR A O 1
ATOM 715 N N . GLY A 1 91 ? 14.637 3.480 -19.061 1.00 78.50 91 GLY A N 1
ATOM 716 C CA . GLY A 1 91 ? 13.341 2.801 -19.047 1.00 78.50 91 GLY A CA 1
ATOM 717 C C . GLY A 1 91 ? 13.074 2.084 -17.721 1.00 78.50 91 GLY A C 1
ATOM 718 O O . GLY A 1 91 ? 11.993 2.230 -17.153 1.00 78.50 91 GLY A O 1
ATOM 719 N N . ILE A 1 92 ? 14.076 1.378 -17.189 1.00 81.69 92 ILE A N 1
ATOM 720 C CA . ILE A 1 92 ? 13.994 0.693 -15.891 1.00 81.69 92 ILE A CA 1
ATOM 721 C C . ILE A 1 92 ? 13.784 1.696 -14.750 1.00 81.69 92 ILE A C 1
ATOM 723 O O . ILE A 1 92 ? 12.922 1.473 -13.903 1.00 81.69 92 ILE A O 1
ATOM 727 N N . LEU A 1 93 ? 14.518 2.814 -14.732 1.00 81.81 93 LEU A N 1
ATOM 728 C CA . LEU A 1 93 ? 14.377 3.837 -13.688 1.00 81.81 93 LEU A CA 1
ATOM 729 C C . LEU A 1 93 ? 12.982 4.472 -13.679 1.00 81.81 93 LEU A C 1
ATOM 731 O O . LEU A 1 93 ? 12.376 4.626 -12.619 1.00 81.81 93 LEU A O 1
ATOM 735 N N . VAL A 1 94 ? 12.449 4.805 -14.857 1.00 83.25 94 VAL A N 1
ATOM 736 C CA . VAL A 1 94 ? 11.097 5.366 -14.987 1.00 83.25 94 VAL A CA 1
ATOM 737 C C . VAL A 1 94 ? 10.045 4.343 -14.546 1.00 83.25 94 VAL A C 1
ATOM 739 O O . VAL A 1 94 ? 9.144 4.680 -13.777 1.00 83.25 94 VAL A O 1
ATOM 742 N N . ALA A 1 95 ? 10.186 3.083 -14.964 1.00 83.50 95 ALA A N 1
ATOM 743 C CA . ALA A 1 95 ? 9.298 1.996 -14.558 1.00 83.50 95 ALA A CA 1
ATOM 744 C C . ALA A 1 95 ? 9.320 1.751 -13.033 1.00 83.50 95 ALA A C 1
ATOM 746 O O . ALA A 1 95 ? 8.278 1.595 -12.383 1.00 83.50 95 ALA A O 1
ATOM 747 N N . ALA A 1 96 ? 10.510 1.779 -12.430 1.00 82.94 96 ALA A N 1
ATOM 748 C CA . ALA A 1 96 ? 10.687 1.659 -10.988 1.00 82.94 96 ALA A CA 1
ATOM 749 C C . ALA A 1 96 ? 10.024 2.822 -10.235 1.00 82.94 96 ALA A C 1
ATOM 751 O O . ALA A 1 96 ? 9.344 2.587 -9.237 1.00 82.94 96 ALA A O 1
ATOM 752 N N . ALA A 1 97 ? 10.143 4.057 -10.736 1.00 84.81 97 ALA A N 1
ATOM 753 C CA . ALA A 1 97 ? 9.513 5.229 -10.129 1.00 84.81 97 ALA A CA 1
ATOM 754 C C . ALA A 1 97 ? 7.976 5.129 -10.114 1.00 84.81 97 ALA A C 1
ATOM 756 O O . ALA A 1 97 ? 7.358 5.355 -9.072 1.00 84.81 97 ALA A O 1
ATOM 757 N N . PHE A 1 98 ? 7.349 4.722 -11.224 1.00 85.19 98 PHE A N 1
ATOM 758 C CA . PHE A 1 98 ? 5.895 4.505 -11.267 1.00 85.19 98 PHE A CA 1
ATOM 759 C C . PHE A 1 98 ? 5.443 3.408 -10.302 1.00 85.19 98 PHE A C 1
ATOM 761 O O . PHE A 1 98 ? 4.453 3.569 -9.585 1.00 85.19 98 PHE A O 1
ATOM 768 N N . SER A 1 99 ? 6.195 2.309 -10.254 1.00 85.00 99 SER A N 1
ATOM 769 C CA . SER A 1 99 ? 5.922 1.188 -9.350 1.00 85.00 99 SER A CA 1
ATOM 770 C C . SER A 1 99 ? 6.041 1.604 -7.883 1.00 85.00 99 SER A C 1
ATOM 772 O O . SER A 1 99 ? 5.196 1.237 -7.067 1.00 85.00 99 SER A O 1
ATOM 774 N N . PHE A 1 100 ? 7.040 2.427 -7.557 1.00 86.69 100 PHE A N 1
ATOM 775 C CA . PHE A 1 100 ? 7.244 2.957 -6.213 1.00 86.69 100 PHE A CA 1
ATOM 776 C C . PHE A 1 100 ? 6.107 3.884 -5.771 1.00 86.69 100 PHE A C 1
ATOM 778 O O . PHE A 1 100 ? 5.624 3.749 -4.650 1.00 86.69 100 PHE A O 1
ATOM 785 N N . ILE A 1 101 ? 5.629 4.780 -6.642 1.00 89.38 101 ILE A N 1
ATOM 786 C CA . ILE A 1 101 ? 4.500 5.676 -6.332 1.00 89.38 101 ILE A CA 1
ATOM 787 C C . ILE A 1 101 ? 3.245 4.866 -6.001 1.00 89.38 101 ILE A C 1
ATOM 789 O O . ILE A 1 101 ? 2.570 5.143 -5.007 1.00 89.38 101 ILE A O 1
ATOM 793 N N . LEU A 1 102 ? 2.945 3.845 -6.807 1.00 88.81 102 LEU A N 1
ATOM 794 C CA . LEU A 1 102 ? 1.799 2.978 -6.559 1.00 88.81 102 LEU A CA 1
ATOM 795 C C . LEU A 1 102 ? 1.953 2.204 -5.245 1.00 88.81 102 LEU A C 1
ATOM 797 O O . LEU A 1 102 ? 1.019 2.154 -4.444 1.00 88.81 102 LEU A O 1
ATOM 801 N N . TRP A 1 103 ? 3.127 1.619 -5.009 1.00 87.69 103 TRP A N 1
ATOM 802 C CA . TRP A 1 103 ? 3.412 0.905 -3.769 1.00 87.69 103 TRP A CA 1
ATOM 803 C C . TRP A 1 103 ? 3.246 1.820 -2.550 1.00 87.69 103 TRP A C 1
ATOM 805 O O . TRP A 1 103 ? 2.538 1.469 -1.607 1.00 87.69 103 TRP A O 1
ATOM 815 N N . PHE A 1 104 ? 3.805 3.031 -2.602 1.00 89.31 104 PHE A N 1
ATOM 816 C CA . PHE A 1 104 ? 3.704 4.016 -1.529 1.00 89.31 104 PHE A CA 1
ATOM 817 C C . PHE A 1 104 ? 2.250 4.435 -1.272 1.00 89.31 104 PHE A C 1
ATOM 819 O O . PHE A 1 104 ? 1.825 4.491 -0.120 1.00 89.31 104 PHE A O 1
ATOM 826 N N . TYR A 1 105 ? 1.457 4.649 -2.329 1.00 90.88 105 TYR A N 1
ATOM 827 C CA . TYR A 1 105 ? 0.020 4.921 -2.220 1.00 90.88 105 TYR A CA 1
ATOM 828 C C . TYR A 1 105 ? -0.724 3.809 -1.465 1.00 90.88 105 TYR A C 1
ATOM 830 O O . TYR A 1 105 ? -1.521 4.095 -0.568 1.00 90.88 105 TYR A O 1
ATOM 838 N N . VAL A 1 106 ? -0.444 2.541 -1.788 1.00 90.69 106 VAL A N 1
ATOM 839 C CA . VAL A 1 106 ? -1.074 1.390 -1.125 1.00 90.69 106 VAL A CA 1
ATOM 840 C C . VAL A 1 106 ? -0.629 1.282 0.335 1.00 90.69 106 VAL A C 1
ATOM 842 O O . VAL A 1 106 ? -1.478 1.088 1.205 1.00 90.69 106 VAL A O 1
ATOM 845 N N . VAL A 1 107 ? 0.665 1.452 0.625 1.00 91.06 107 VAL A N 1
ATOM 846 C CA . VAL A 1 107 ? 1.216 1.418 1.993 1.00 91.06 107 VAL A CA 1
ATOM 847 C C . VAL A 1 107 ? 0.599 2.509 2.864 1.00 91.06 107 VAL A C 1
ATOM 849 O O . VAL A 1 107 ? 0.017 2.207 3.907 1.00 91.06 107 VAL A O 1
ATOM 852 N N . VAL A 1 108 ? 0.664 3.767 2.426 1.00 92.56 108 VAL A N 1
ATOM 853 C CA . VAL A 1 108 ? 0.144 4.905 3.194 1.00 92.56 108 VAL A CA 1
ATOM 854 C C . VAL A 1 108 ? -1.368 4.809 3.362 1.00 92.56 108 VAL A C 1
ATOM 856 O O . VAL A 1 108 ? -1.864 4.962 4.476 1.00 92.56 108 VAL A O 1
ATOM 859 N N . GLY A 1 109 ? -2.109 4.486 2.297 1.00 91.19 109 GLY A N 1
ATOM 860 C CA . GLY A 1 109 ? -3.561 4.331 2.385 1.00 91.19 109 GLY A CA 1
ATOM 861 C C . GLY A 1 109 ? -3.975 3.215 3.350 1.00 91.19 109 GLY A C 1
ATOM 862 O O . GLY A 1 109 ? -4.928 3.372 4.114 1.00 91.19 109 GLY A O 1
ATOM 863 N N . SER A 1 110 ? -3.230 2.108 3.370 1.00 92.12 110 SER A N 1
ATOM 864 C CA . SER A 1 110 ? -3.468 1.004 4.305 1.00 92.12 110 SER A CA 1
ATOM 865 C C . SER A 1 110 ? -3.209 1.426 5.749 1.00 92.12 110 SER A C 1
ATOM 867 O O . SER A 1 110 ? -4.039 1.157 6.618 1.00 92.12 110 SER A O 1
ATOM 869 N N . LEU A 1 111 ? -2.112 2.150 5.998 1.00 93.12 111 LEU A N 1
ATOM 870 C CA . LEU A 1 111 ? -1.795 2.714 7.312 1.00 93.12 111 LEU A CA 1
ATOM 871 C C . LEU A 1 111 ? -2.877 3.683 7.791 1.00 93.12 111 LEU A C 1
ATOM 873 O O . LEU A 1 111 ? -3.284 3.611 8.945 1.00 93.12 111 LEU A O 1
ATOM 877 N N . THR A 1 112 ? -3.397 4.544 6.912 1.00 94.50 112 THR A N 1
ATOM 878 C CA . THR A 1 112 ? -4.494 5.459 7.258 1.00 94.50 112 THR A CA 1
ATOM 879 C C . THR A 1 112 ? -5.747 4.697 7.696 1.00 94.50 112 THR A C 1
ATOM 881 O O . THR A 1 112 ? -6.371 5.056 8.693 1.00 94.50 112 THR A O 1
ATOM 884 N N . HIS A 1 113 ? -6.117 3.619 6.997 1.00 91.00 113 HIS A N 1
ATOM 885 C CA . HIS A 1 113 ? -7.260 2.795 7.398 1.00 91.00 113 HIS A CA 1
ATOM 886 C C . HIS A 1 113 ? -7.029 2.069 8.728 1.00 91.00 113 HIS A C 1
ATOM 888 O O . HIS A 1 113 ? -7.928 2.072 9.568 1.00 91.00 113 HIS A O 1
ATOM 894 N N . ALA A 1 114 ? -5.840 1.497 8.931 1.00 89.88 114 ALA A N 1
ATOM 895 C CA . ALA A 1 114 ? -5.470 0.846 10.186 1.00 89.88 114 ALA A CA 1
ATOM 896 C C . ALA A 1 114 ? -5.514 1.829 11.363 1.00 89.88 114 ALA A C 1
ATOM 898 O O . ALA A 1 114 ? -6.098 1.532 12.401 1.00 89.88 114 ALA A O 1
ATOM 899 N N . TRP A 1 115 ? -4.961 3.029 11.173 1.00 93.00 115 TRP A N 1
ATOM 900 C CA . TRP A 1 115 ? -4.965 4.086 12.180 1.00 93.00 115 TRP A CA 1
ATOM 901 C C . TRP A 1 115 ? -6.383 4.511 12.557 1.00 93.00 115 TRP A C 1
ATOM 903 O O . TRP A 1 115 ? -6.709 4.605 13.736 1.00 93.00 115 TRP A O 1
ATOM 913 N N . ASN A 1 116 ? -7.257 4.701 11.565 1.00 91.00 116 ASN A N 1
ATOM 914 C CA . ASN A 1 116 ? -8.655 5.047 11.813 1.00 91.00 116 ASN A CA 1
ATOM 915 C C . ASN A 1 116 ? -9.401 3.937 12.569 1.00 91.00 116 ASN A C 1
ATOM 917 O O . ASN A 1 116 ? -10.217 4.242 13.434 1.00 91.00 116 ASN A O 1
ATOM 921 N N . ALA A 1 117 ? -9.116 2.664 12.276 1.00 87.50 117 ALA A N 1
ATOM 922 C CA . ALA A 1 117 ? -9.700 1.544 13.012 1.00 87.50 117 ALA A CA 1
ATOM 923 C C . ALA A 1 117 ? -9.231 1.529 14.478 1.00 87.50 117 ALA A C 1
ATOM 925 O O . ALA A 1 117 ? -10.060 1.449 15.383 1.00 87.50 117 ALA A O 1
ATOM 926 N N . LEU A 1 118 ? -7.926 1.692 14.720 1.00 88.81 118 LEU A N 1
ATOM 927 C CA . LEU A 1 118 ? -7.356 1.785 16.069 1.00 88.81 118 LEU A CA 1
ATOM 928 C C . LEU A 1 118 ? -7.918 2.975 16.854 1.00 88.81 118 LEU A C 1
ATOM 930 O O . LEU A 1 118 ? -8.232 2.838 18.031 1.00 88.81 118 LEU A O 1
ATOM 934 N N . ALA A 1 119 ? -8.097 4.125 16.203 1.00 88.94 119 ALA A N 1
ATOM 935 C CA . ALA A 1 119 ? -8.656 5.318 16.830 1.00 88.94 119 ALA A CA 1
ATOM 936 C C . ALA A 1 119 ? -10.121 5.146 17.264 1.00 88.94 119 ALA A C 1
ATOM 938 O O . ALA A 1 119 ? -10.549 5.808 18.204 1.00 88.94 119 ALA A O 1
ATOM 939 N N . ILE A 1 120 ? -10.898 4.287 16.594 1.00 86.25 120 ILE A N 1
ATOM 940 C CA . ILE A 1 120 ? -12.260 3.937 17.027 1.00 86.25 120 ILE A CA 1
ATOM 941 C C . ILE A 1 120 ? -12.203 2.986 18.219 1.00 86.25 120 ILE A C 1
ATOM 943 O O . ILE A 1 120 ? -12.876 3.221 19.217 1.00 86.25 120 ILE A O 1
ATOM 947 N N . LEU A 1 121 ? -11.365 1.950 18.145 1.00 84.12 121 LEU A N 1
ATOM 948 C CA . LEU A 1 121 ? -11.205 0.982 19.232 1.00 84.12 121 LEU A CA 1
ATOM 949 C C . LEU A 1 121 ? -10.704 1.647 20.524 1.00 84.12 121 LEU A C 1
ATOM 951 O O . LEU A 1 121 ? -11.167 1.307 21.601 1.00 84.12 121 LEU A O 1
ATOM 955 N N . ALA A 1 122 ? -9.824 2.646 20.422 1.00 84.31 122 ALA A N 1
ATOM 956 C CA . ALA A 1 122 ? -9.306 3.395 21.568 1.00 84.31 122 ALA A CA 1
ATOM 957 C C . ALA A 1 122 ? -10.328 4.342 22.230 1.00 84.31 122 ALA A C 1
ATOM 959 O O . ALA A 1 122 ? -10.048 4.878 23.299 1.00 84.31 122 ALA A O 1
ATOM 960 N N . LYS A 1 123 ? -11.484 4.597 21.599 1.00 81.31 123 LYS A N 1
ATOM 961 C CA . LYS A 1 123 ? -12.580 5.391 22.189 1.00 81.31 123 LYS A CA 1
ATOM 962 C C . LYS A 1 123 ? -13.523 4.551 23.050 1.00 81.31 123 LYS A C 1
ATOM 964 O O . LYS A 1 123 ? -14.413 5.117 23.683 1.00 81.31 123 LYS A O 1
ATOM 969 N N . GLN A 1 124 ? -13.369 3.231 23.026 1.00 68.44 124 GLN A N 1
ATOM 970 C CA . GLN A 1 124 ? -14.127 2.323 23.876 1.00 68.44 124 GLN A CA 1
ATOM 971 C C . GLN A 1 124 ? -13.637 2.491 25.329 1.00 68.44 124 GLN A C 1
ATOM 973 O O . GLN A 1 124 ? -12.424 2.608 25.523 1.00 68.44 124 GLN A O 1
ATOM 978 N N . PRO A 1 125 ? -14.548 2.574 26.315 1.00 59.69 125 PRO A N 1
ATOM 979 C CA . PRO A 1 125 ? -14.200 2.729 27.728 1.00 59.69 125 PRO A CA 1
ATOM 980 C C . PRO A 1 125 ? -13.453 1.521 28.307 1.00 59.69 125 PRO A C 1
ATOM 982 O O . PRO A 1 125 ? -13.667 0.389 27.818 1.00 59.69 125 PRO A O 1
#

Radius of gyration: 19.48 Å; chains: 1; bounding box: 56×18×57 Å

Secondary structure (DSSP, 8-state):
-HHHHHHHHHHHHHHHHHHHHHHHHHHHHHHHHS-GGG-TT--HHHHHHHHHHHHHHHHHHHHHHHHHHHHHHHHHHHHHHHHTTT-HHHHHHHHHHHHHHHHHHHHHHHHHHHHHHHHHHTT--

Foldseek 3Di:
DVVVVVVVVVVVVVVVLVVLVVLLVVLVVVLVCLDPVNVPPDDPVLNVVSVVLSVVLVVLVVVLVVVVVVLVVVLVVLQVVCVVVVRNVVSVVVSVVSVVVSSVSNSVSSVVSSVVNVVSVVPPD

pLDDT: mean 83.65, std 7.89, range [59.62, 94.5]

Organism: NCBI:txid124

Sequence (125 aa):
MLYEQSIWLVSLAGTLLSLGTSVLFAIWLGMMLLSPDTLEGLDEASVRELRAIRRGFVRLLFRGMIWLGVTLALNLLVYGLFTVRDRPETGILVAAAFSFILWFYVVVGSLTHAWNALAILAKQP